Protein AF-A0A955VM36-F1 (afdb_monomer)

Secondary structure (DSSP, 8-state):
------------TT-HHHHHHHHHHHHHHHHHHHHHHHGGG-SEEEEEEEEE-STT-EEEEEEEEEE-SSSS-EEEEEEEEEESGGG-EEEEEEESSTT-SS-SEEEEHHHHHHHHHHHHHTT-HHHHHHHHHHHHHHHTT--

Mean predicted aligned error: 7.35 Å

Radius of gyration: 15.04 Å; Cα contacts (8 Å, |Δi|>4): 222; chains: 1; bounding box: 42×38×38 Å

Foldseek 3Di:
DDDLLFQDDDDDDPCPPVRVVSLQVSQAVLQVLLVVLLPPQFPDKDWDWDFDPPPQWGKTWTWIFTDGPDPATKIWGWIATPDDPVPHGIKTFIDLHDPPPDTLDIDHSVVVRVVRVVCSVVVNNVVVSNVVSVSSCVSNPPD

pLDDT: mean 80.69, std 16.49, range [34.03, 95.38]

Solvent-accessible surface area (backbone atoms only — not comparable to full-atom values): 8109 Å² total; per-residue (Å²): 134,85,82,84,86,70,82,84,83,83,91,62,102,83,46,69,68,64,52,52,52,49,46,54,52,51,51,45,50,48,40,50,57,31,52,61,64,53,30,92,60,50,77,46,72,46,82,48,69,53,73,46,73,55,92,81,39,31,32,41,38,46,32,34,44,34,33,41,92,57,94,63,46,25,37,36,25,41,37,40,24,72,32,46,72,96,59,48,42,52,32,38,38,29,28,62,44,88,83,56,99,67,64,57,40,76,43,47,47,68,55,50,48,52,52,49,52,55,30,48,77,68,73,40,45,66,63,50,47,55,51,52,21,49,54,49,29,58,53,63,65,62,126

Nearest PDB structures (foldseek):
  7xmj-assembly1_A  TM=2.779E-01  e=1.448E+00  Lactococcus lactis subsp. lactis KF147
  6nq3-assembly2_E-2  TM=2.250E-01  e=2.587E+00  Homo sapiens
  6c24-assembly1_N  TM=2.049E-01  e=1.626E+00  Homo sapiens

Structure (mmCIF, N/CA/C/O backbone):
data_AF-A0A955VM36-F1
#
_entry.id   AF-A0A955VM36-F1
#
loop_
_atom_site.group_PDB
_atom_site.id
_atom_site.type_symbol
_atom_site.label_atom_id
_atom_site.label_alt_id
_atom_site.label_comp_id
_atom_site.label_asym_id
_atom_site.label_entity_id
_atom_site.label_seq_id
_atom_site.pdbx_PDB_ins_code
_atom_site.Cartn_x
_atom_site.Cartn_y
_atom_site.Cartn_z
_atom_site.occupancy
_atom_site.B_iso_or_equiv
_atom_site.auth_seq_id
_atom_site.auth_comp_id
_atom_site.auth_asym_id
_atom_site.auth_atom_id
_atom_site.pdbx_PDB_model_num
ATOM 1 N N . MET A 1 1 ? 2.284 -1.266 19.446 1.00 36.25 1 MET A N 1
ATOM 2 C CA . MET A 1 1 ? 2.150 -0.797 18.050 1.00 36.25 1 MET A CA 1
ATOM 3 C C . MET A 1 1 ? 3.217 0.257 17.812 1.00 36.25 1 MET A C 1
ATOM 5 O O . MET A 1 1 ? 3.397 1.098 18.685 1.00 36.25 1 MET A O 1
ATOM 9 N N . ARG A 1 2 ? 3.982 0.173 16.717 1.00 38.81 2 ARG A N 1
ATOM 10 C CA . ARG A 1 2 ? 4.876 1.266 16.300 1.00 38.81 2 ARG A CA 1
ATOM 11 C C . ARG A 1 2 ? 4.027 2.254 15.497 1.00 38.81 2 ARG A C 1
ATOM 13 O O . ARG A 1 2 ? 3.404 1.842 14.528 1.00 38.81 2 ARG A O 1
ATOM 20 N N . ASN A 1 3 ? 3.979 3.518 15.911 1.00 40.00 3 ASN A N 1
ATOM 21 C CA . ASN A 1 3 ? 3.254 4.562 15.184 1.00 40.00 3 ASN A CA 1
ATOM 22 C C . ASN A 1 3 ? 3.987 4.864 13.866 1.00 40.00 3 ASN A C 1
ATOM 24 O O . ASN A 1 3 ? 5.187 5.141 13.884 1.00 40.00 3 ASN A O 1
ATOM 28 N N . PHE A 1 4 ? 3.287 4.789 12.730 1.00 43.38 4 PHE A N 1
ATOM 29 C CA . PHE A 1 4 ? 3.789 5.306 11.456 1.00 43.38 4 PHE A CA 1
ATOM 30 C C . PHE A 1 4 ? 3.695 6.837 11.488 1.00 43.38 4 PHE A C 1
ATOM 32 O O . PHE A 1 4 ? 2.598 7.385 11.564 1.00 43.38 4 PHE A O 1
ATOM 39 N N . ASN A 1 5 ? 4.842 7.517 11.467 1.00 46.09 5 ASN A N 1
ATOM 40 C CA . ASN A 1 5 ? 4.941 8.967 11.674 1.00 46.09 5 ASN A CA 1
ATOM 41 C C . ASN A 1 5 ? 5.025 9.772 10.359 1.00 46.09 5 ASN A C 1
ATOM 43 O O . ASN A 1 5 ? 5.367 10.951 10.395 1.00 46.09 5 ASN A O 1
ATOM 47 N N . GLY A 1 6 ? 4.714 9.152 9.215 1.00 45.28 6 GLY A N 1
ATOM 48 C CA . GLY A 1 6 ? 4.922 9.730 7.884 1.00 45.28 6 GLY A CA 1
ATOM 49 C C . GLY A 1 6 ? 6.288 9.373 7.288 1.00 45.28 6 GLY A C 1
ATOM 50 O O . GLY A 1 6 ? 7.137 8.789 7.965 1.00 45.28 6 GLY A O 1
ATOM 51 N N . PHE A 1 7 ? 6.476 9.693 6.006 1.00 45.00 7 PHE A N 1
ATOM 52 C CA . PHE A 1 7 ? 7.764 9.540 5.328 1.00 45.00 7 PHE A CA 1
ATOM 53 C C . PHE A 1 7 ? 8.722 10.654 5.765 1.00 45.00 7 PHE A C 1
ATOM 55 O O . PHE A 1 7 ? 8.285 11.787 5.972 1.00 45.00 7 PHE A O 1
ATOM 62 N N . SER A 1 8 ? 10.023 10.388 5.875 1.00 41.56 8 SER A N 1
ATOM 63 C CA . SER A 1 8 ? 11.007 11.470 5.984 1.00 41.56 8 SER A CA 1
ATOM 64 C C . SER A 1 8 ? 11.953 11.395 4.797 1.00 41.56 8 SER A C 1
ATOM 66 O O . SER A 1 8 ? 12.788 10.509 4.684 1.00 41.56 8 SER A O 1
ATOM 68 N N . VAL A 1 9 ? 11.779 12.337 3.876 1.00 41.38 9 VAL A N 1
ATOM 69 C CA . VAL A 1 9 ? 12.540 12.393 2.630 1.00 41.38 9 VAL A CA 1
ATOM 70 C C . VAL A 1 9 ? 13.633 13.446 2.788 1.00 41.38 9 VAL A C 1
ATOM 72 O O . VAL A 1 9 ? 13.335 14.628 2.961 1.00 41.38 9 VAL A O 1
ATOM 75 N N . ALA A 1 10 ? 14.896 13.019 2.770 1.00 36.75 10 ALA A N 1
ATOM 76 C CA . ALA A 1 10 ? 16.009 13.906 2.462 1.00 36.75 10 ALA A CA 1
ATOM 77 C C . ALA A 1 10 ? 16.145 13.899 0.937 1.00 36.75 10 ALA A C 1
ATOM 79 O O . ALA A 1 10 ? 16.299 12.844 0.342 1.00 36.75 10 ALA A O 1
ATOM 80 N N . VAL A 1 11 ? 15.994 15.058 0.304 1.00 35.53 11 VAL A N 1
ATOM 81 C CA . VAL A 1 11 ? 16.162 15.208 -1.144 1.00 35.53 11 VAL A CA 1
ATOM 82 C C . VAL A 1 11 ? 17.575 15.745 -1.359 1.00 35.53 11 VAL A C 1
ATOM 84 O O . VAL A 1 11 ? 17.794 16.938 -1.163 1.00 35.53 11 VAL A O 1
ATOM 87 N N . ASP A 1 12 ? 18.538 14.874 -1.673 1.00 34.03 12 ASP A N 1
ATOM 88 C CA . ASP A 1 12 ? 19.839 15.276 -2.229 1.00 34.03 12 ASP A CA 1
ATOM 89 C C . ASP A 1 12 ? 20.435 14.149 -3.095 1.00 34.03 12 ASP A C 1
ATOM 91 O O . ASP A 1 12 ? 20.487 12.980 -2.692 1.00 34.03 12 ASP A O 1
ATOM 95 N N . ASP A 1 13 ? 20.905 14.524 -4.284 1.00 41.56 13 ASP A N 1
ATOM 96 C CA . ASP A 1 13 ? 21.125 13.707 -5.488 1.00 41.56 13 ASP A CA 1
ATOM 97 C C . ASP A 1 13 ? 22.355 12.766 -5.413 1.00 41.56 13 ASP A C 1
ATOM 99 O O . ASP A 1 13 ? 22.968 12.411 -6.423 1.00 41.56 13 ASP A O 1
ATOM 103 N N . ARG A 1 14 ? 22.762 12.349 -4.206 1.00 38.56 14 ARG A N 1
ATOM 104 C CA . ARG A 1 14 ? 23.859 11.385 -3.961 1.00 38.56 14 ARG A CA 1
ATOM 105 C C . ARG A 1 14 ? 23.510 10.282 -2.949 1.00 38.56 14 ARG A C 1
ATOM 107 O O . ARG A 1 14 ? 24.400 9.551 -2.514 1.00 38.56 14 ARG A O 1
ATOM 114 N N . THR A 1 15 ? 22.228 10.122 -2.618 1.00 43.47 15 THR A N 1
ATOM 115 C CA . THR A 1 15 ? 21.732 9.294 -1.496 1.00 43.47 15 THR A CA 1
ATOM 116 C C . THR A 1 15 ? 20.844 8.119 -1.958 1.00 43.47 15 THR A C 1
ATOM 118 O O . THR A 1 15 ? 20.044 7.568 -1.208 1.00 43.47 15 THR A O 1
ATOM 121 N N . ASP A 1 16 ? 21.021 7.677 -3.203 1.00 54.44 16 ASP A N 1
ATOM 122 C CA . ASP A 1 16 ? 20.035 6.873 -3.947 1.00 54.44 16 ASP A CA 1
ATOM 123 C C . ASP A 1 16 ? 19.683 5.507 -3.308 1.00 54.44 16 ASP A C 1
ATOM 125 O O . ASP A 1 16 ? 18.528 5.085 -3.294 1.00 54.44 16 ASP A O 1
ATOM 129 N N . PHE A 1 17 ? 20.653 4.800 -2.713 1.00 45.78 17 PHE A N 1
ATOM 130 C CA . PHE A 1 17 ? 20.387 3.482 -2.110 1.00 45.78 17 PHE A CA 1
ATOM 131 C C . PHE A 1 17 ? 19.723 3.571 -0.729 1.00 45.78 17 PHE A C 1
ATOM 133 O O . PHE A 1 17 ? 18.821 2.790 -0.416 1.00 45.78 17 PHE A O 1
ATOM 140 N N . TYR A 1 18 ? 20.168 4.508 0.112 1.00 48.38 18 TYR A N 1
ATOM 141 C CA . TYR A 1 18 ? 19.629 4.667 1.464 1.00 48.38 18 TYR A CA 1
ATOM 142 C C . TYR A 1 18 ? 18.208 5.225 1.430 1.00 48.38 18 TYR A C 1
ATOM 144 O O . TYR A 1 18 ? 17.359 4.755 2.189 1.00 48.38 18 TYR A O 1
ATOM 152 N N . ASP A 1 19 ? 17.921 6.128 0.494 1.00 59.38 19 ASP A N 1
ATOM 153 C CA . ASP A 1 19 ? 16.575 6.657 0.299 1.00 59.38 19 ASP A CA 1
ATOM 154 C C . ASP A 1 19 ? 15.634 5.609 -0.304 1.00 59.38 19 ASP A C 1
ATOM 156 O O . ASP A 1 19 ? 14.489 5.505 0.130 1.00 59.38 19 ASP A O 1
ATOM 160 N N . ALA A 1 20 ? 16.109 4.742 -1.206 1.00 61.09 20 ALA A N 1
ATOM 161 C CA . ALA A 1 20 ? 15.318 3.621 -1.724 1.00 61.09 20 ALA A CA 1
ATOM 162 C C . ALA A 1 20 ? 15.044 2.522 -0.671 1.00 61.09 20 ALA A C 1
ATOM 164 O O . ALA A 1 20 ? 13.962 1.928 -0.634 1.00 61.09 20 ALA A O 1
ATOM 165 N N . MET A 1 21 ? 16.005 2.240 0.211 1.00 65.12 21 MET A N 1
ATOM 166 C CA . MET A 1 21 ? 15.829 1.337 1.359 1.00 65.12 21 MET A CA 1
ATOM 167 C C . MET A 1 21 ? 14.806 1.895 2.351 1.00 65.12 21 MET A C 1
ATOM 169 O O . MET A 1 21 ? 13.893 1.191 2.793 1.00 65.12 21 MET A O 1
ATOM 173 N N . ARG A 1 22 ? 14.943 3.181 2.675 1.00 67.12 22 ARG A N 1
ATOM 174 C CA . ARG A 1 22 ? 14.035 3.902 3.560 1.00 67.12 22 ARG A CA 1
ATOM 175 C C . ARG A 1 22 ? 12.631 3.993 2.973 1.00 67.12 22 ARG A C 1
ATOM 177 O O . ARG 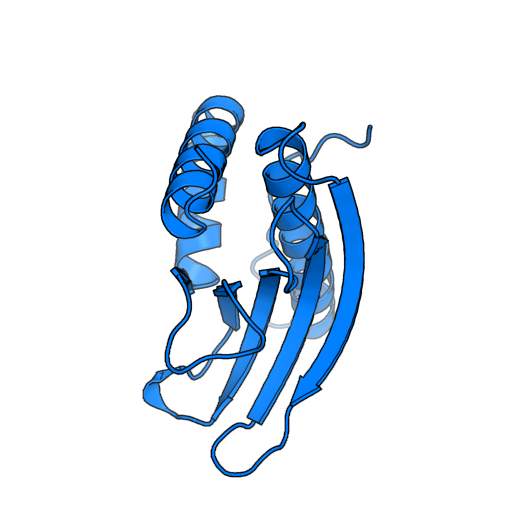A 1 22 ? 11.675 3.704 3.686 1.00 67.12 22 ARG A O 1
ATOM 184 N N . PHE A 1 23 ? 12.521 4.285 1.675 1.00 70.06 23 PHE A N 1
ATOM 185 C CA . PHE A 1 23 ? 11.281 4.226 0.900 1.00 70.06 23 PHE A CA 1
ATOM 186 C C . PHE A 1 23 ? 10.574 2.897 1.140 1.00 70.06 23 PHE A C 1
ATOM 188 O O . PHE A 1 23 ? 9.415 2.860 1.550 1.00 70.06 23 PHE A O 1
ATOM 195 N N . ASN A 1 24 ? 11.290 1.797 0.904 1.00 71.81 24 ASN A N 1
ATOM 196 C CA . ASN A 1 24 ? 10.712 0.464 0.989 1.00 71.81 24 ASN A CA 1
ATOM 197 C C . ASN A 1 24 ? 10.216 0.168 2.401 1.00 71.81 24 ASN A C 1
ATOM 199 O O . ASN A 1 24 ? 9.125 -0.377 2.577 1.00 71.81 24 ASN A O 1
ATOM 203 N N . GLN A 1 25 ? 10.975 0.583 3.413 1.00 78.75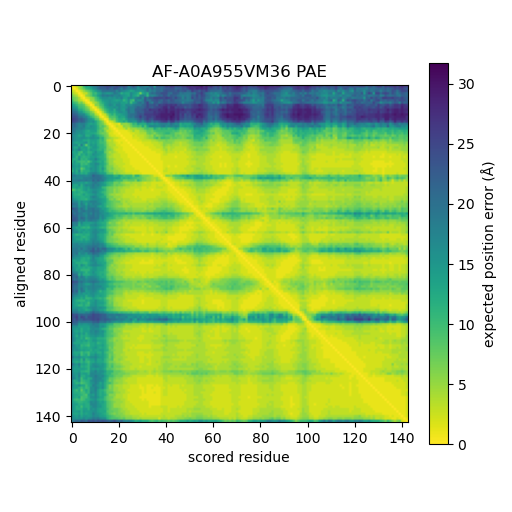 25 GLN A N 1
ATOM 204 C CA . GLN A 1 25 ? 10.578 0.431 4.803 1.00 78.75 25 GLN A CA 1
ATOM 205 C C . GLN A 1 25 ? 9.346 1.278 5.152 1.00 78.75 25 GLN A C 1
ATOM 207 O O . GLN A 1 25 ? 8.401 0.759 5.746 1.00 78.75 25 GLN A O 1
ATOM 212 N N . GLU A 1 26 ? 9.323 2.558 4.785 1.00 81.50 26 GLU A N 1
ATOM 213 C CA . GLU A 1 26 ? 8.224 3.475 5.101 1.00 81.50 26 GLU A CA 1
ATOM 214 C C . GLU A 1 26 ? 6.937 3.079 4.359 1.00 81.50 26 GLU A C 1
ATOM 216 O O . GLU A 1 26 ? 5.863 3.044 4.957 1.00 81.50 26 GLU A O 1
ATOM 221 N N . ALA A 1 27 ? 7.038 2.655 3.100 1.00 80.81 27 ALA A N 1
ATOM 222 C CA . ALA A 1 27 ? 5.900 2.160 2.337 1.00 80.81 27 ALA A CA 1
ATOM 223 C C . ALA A 1 27 ? 5.375 0.808 2.856 1.00 80.81 27 ALA A C 1
ATOM 225 O O . ALA A 1 27 ? 4.164 0.592 2.899 1.00 80.81 27 ALA A O 1
ATOM 226 N N . THR A 1 28 ? 6.261 -0.081 3.320 1.00 84.50 28 THR A N 1
ATOM 227 C CA . THR A 1 28 ? 5.861 -1.328 3.997 1.00 84.50 28 THR A CA 1
ATOM 228 C C . THR A 1 28 ? 5.126 -1.022 5.304 1.00 84.50 28 THR A C 1
ATOM 230 O O . THR A 1 28 ? 4.084 -1.610 5.589 1.00 84.50 28 THR A O 1
ATOM 233 N N . LEU A 1 29 ? 5.611 -0.058 6.093 1.00 87.12 29 LEU A N 1
ATOM 234 C CA . LEU A 1 29 ? 4.927 0.379 7.313 1.00 87.12 29 LEU A CA 1
ATOM 235 C C . LEU A 1 29 ? 3.567 1.017 7.015 1.00 87.12 29 LEU A C 1
ATOM 237 O O . LEU A 1 29 ? 2.612 0.777 7.753 1.00 87.12 29 LEU A O 1
ATOM 241 N N . LEU A 1 30 ? 3.458 1.782 5.929 1.00 89.44 30 LEU A N 1
ATOM 242 C CA . LEU A 1 30 ? 2.184 2.314 5.464 1.00 89.44 30 LEU A CA 1
ATOM 243 C C . LEU A 1 30 ? 1.213 1.188 5.076 1.00 89.44 30 LEU A C 1
ATOM 245 O O . LEU A 1 30 ? 0.062 1.205 5.509 1.00 89.44 30 LEU A O 1
ATOM 249 N N . ALA A 1 31 ? 1.672 0.189 4.315 1.00 92.25 31 ALA A N 1
ATOM 250 C CA . ALA A 1 31 ? 0.866 -0.980 3.964 1.00 92.25 31 ALA A CA 1
ATOM 251 C C . ALA A 1 31 ? 0.342 -1.691 5.221 1.00 92.25 31 ALA A C 1
ATOM 253 O O . ALA A 1 31 ? -0.849 -1.987 5.313 1.00 92.25 31 ALA A O 1
ATOM 254 N N . LEU A 1 32 ? 1.202 -1.888 6.226 1.00 92.25 32 LEU A N 1
ATOM 255 C CA . LEU A 1 32 ? 0.805 -2.470 7.506 1.00 92.25 32 LEU A CA 1
ATOM 256 C C . LEU A 1 32 ? -0.219 -1.596 8.248 1.00 92.25 32 LEU A C 1
ATOM 258 O O . LEU A 1 32 ? -1.228 -2.110 8.723 1.00 92.25 32 LEU A O 1
ATOM 262 N N . ALA A 1 33 ? -0.017 -0.279 8.306 1.00 92.75 33 ALA A N 1
ATOM 263 C CA . ALA A 1 33 ? -0.950 0.644 8.955 1.00 92.75 33 ALA A CA 1
ATOM 264 C C . ALA A 1 33 ? -2.338 0.660 8.284 1.00 92.75 33 ALA A C 1
ATOM 266 O O . ALA A 1 33 ? -3.352 0.855 8.962 1.00 92.75 33 ALA A O 1
ATOM 267 N N . LEU A 1 34 ? -2.390 0.453 6.964 1.00 93.25 34 LEU A N 1
ATOM 268 C CA . LEU A 1 34 ? -3.630 0.290 6.204 1.00 93.25 34 LEU A CA 1
ATOM 269 C C . LEU A 1 34 ? -4.281 -1.073 6.483 1.00 93.25 34 LEU A C 1
ATOM 271 O O . LEU A 1 34 ? -5.484 -1.128 6.726 1.00 93.25 34 LEU A O 1
AT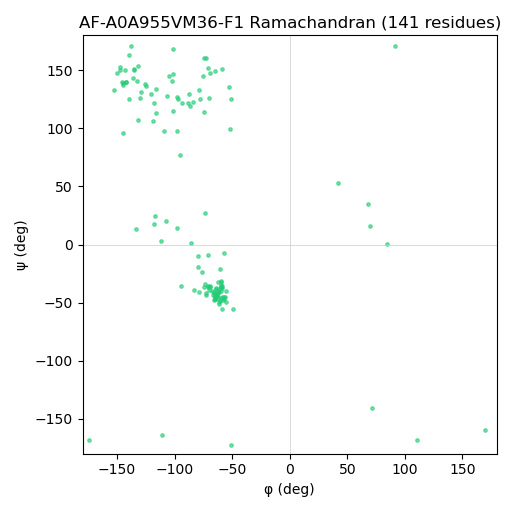OM 275 N N . ILE A 1 35 ? -3.500 -2.160 6.530 1.00 93.31 35 ILE A N 1
ATOM 276 C CA . ILE A 1 35 ? -3.968 -3.503 6.926 1.00 93.31 35 ILE A CA 1
ATOM 277 C C . ILE A 1 35 ? -4.620 -3.470 8.309 1.00 93.31 35 ILE A C 1
ATOM 279 O O . ILE A 1 35 ? -5.735 -3.967 8.480 1.00 93.31 35 ILE A O 1
ATOM 283 N N . GLU A 1 36 ? -3.953 -2.860 9.290 1.00 92.12 36 GLU A N 1
ATOM 284 C CA . GLU A 1 36 ? -4.454 -2.748 10.662 1.00 92.12 36 GLU A CA 1
ATOM 285 C C . GLU A 1 36 ? -5.799 -2.005 10.720 1.00 92.12 36 GLU A C 1
ATOM 287 O O . GLU A 1 36 ? -6.686 -2.395 11.482 1.00 92.12 36 GLU A O 1
ATOM 292 N N . ARG A 1 37 ? -5.989 -0.988 9.868 1.00 93.69 37 ARG A N 1
ATOM 293 C CA . ARG A 1 37 ? -7.247 -0.232 9.750 1.00 93.69 37 ARG A CA 1
ATOM 294 C C . ARG A 1 37 ? -8.359 -0.986 9.033 1.00 93.69 37 ARG A C 1
ATOM 296 O O . ARG A 1 37 ? -9.509 -0.896 9.453 1.00 93.69 37 ARG A O 1
ATOM 303 N N . ILE A 1 38 ? -8.038 -1.775 8.004 1.00 90.81 38 ILE A N 1
ATOM 304 C CA . ILE A 1 38 ? -9.006 -2.705 7.389 1.00 90.81 38 ILE A CA 1
ATOM 305 C C . ILE A 1 38 ? -9.510 -3.709 8.449 1.00 90.81 38 ILE A C 1
ATOM 307 O O . ILE A 1 38 ? -10.674 -4.126 8.437 1.00 90.81 38 ILE A O 1
ATOM 311 N N . GLY A 1 39 ? -8.658 -4.049 9.421 1.00 83.50 39 GLY A N 1
ATOM 312 C CA . GLY A 1 39 ? -9.067 -4.589 10.713 1.00 83.50 39 GLY A CA 1
ATOM 313 C C . GLY A 1 39 ? -9.598 -6.020 10.648 1.00 83.50 39 GLY A C 1
ATOM 314 O O . GLY A 1 39 ? -9.081 -6.862 9.916 1.00 83.50 39 GLY A O 1
ATOM 315 N N . LYS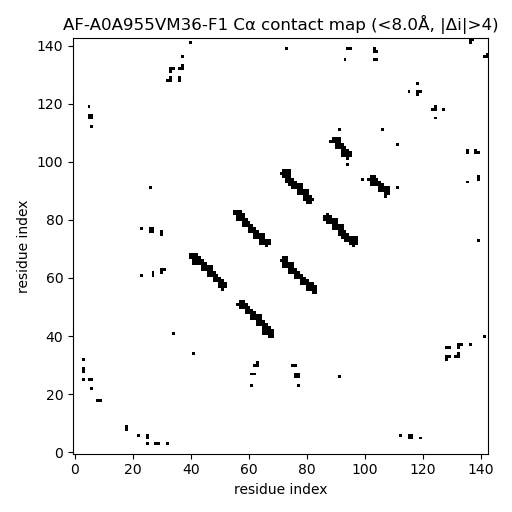 A 1 40 ? -10.658 -6.314 11.419 1.00 82.12 40 LYS A N 1
ATOM 316 C CA . LYS A 1 40 ? -11.197 -7.675 11.680 1.00 82.12 40 LYS A CA 1
ATOM 317 C C . LYS A 1 40 ? -11.602 -8.483 10.433 1.00 82.12 40 LYS A C 1
ATOM 319 O O . LYS A 1 40 ? -11.983 -9.645 10.552 1.00 82.12 40 LYS A O 1
ATOM 324 N N . ARG A 1 41 ? -11.580 -7.878 9.244 1.00 83.44 41 ARG A N 1
ATOM 325 C CA . ARG A 1 41 ? -11.834 -8.545 7.957 1.00 83.44 41 ARG A CA 1
ATOM 326 C C . ARG A 1 41 ? -10.620 -9.312 7.434 1.00 83.44 41 ARG A C 1
ATOM 328 O O . ARG A 1 41 ? -10.787 -10.215 6.613 1.00 83.44 41 ARG A O 1
ATOM 335 N N . ILE A 1 42 ? -9.432 -8.985 7.934 1.00 89.38 42 ILE A N 1
ATOM 336 C CA . ILE A 1 42 ? -8.186 -9.697 7.673 1.00 89.38 42 ILE A CA 1
ATOM 337 C C . ILE A 1 42 ? -7.991 -10.722 8.791 1.00 89.38 42 ILE A C 1
ATOM 339 O O . ILE A 1 42 ? -7.976 -10.384 9.971 1.00 89.38 42 ILE A O 1
ATOM 343 N N . ARG A 1 43 ? -7.888 -12.000 8.417 1.00 90.81 43 ARG A N 1
ATOM 344 C CA . ARG A 1 43 ? -7.668 -13.119 9.347 1.00 90.81 43 ARG A CA 1
ATOM 345 C C . ARG A 1 43 ? -6.196 -13.284 9.694 1.00 90.81 43 ARG A C 1
ATOM 347 O O . ARG A 1 43 ? -5.861 -13.617 10.824 1.00 90.81 43 ARG A O 1
ATOM 354 N N . LYS A 1 44 ? -5.337 -13.098 8.696 1.00 93.12 44 LYS A N 1
ATOM 355 C CA . LYS A 1 44 ? -3.883 -13.209 8.787 1.00 93.12 44 LYS A CA 1
ATOM 356 C C . LYS A 1 44 ? -3.280 -12.258 7.763 1.00 93.12 44 LYS A C 1
ATOM 358 O O . LYS A 1 44 ? -3.853 -12.082 6.688 1.00 93.12 44 LYS A O 1
ATOM 363 N N . HIS A 1 45 ? -2.120 -11.703 8.075 1.00 93.75 45 HIS A N 1
ATOM 364 C CA . HIS A 1 45 ? -1.231 -11.132 7.077 1.00 93.75 45 HIS A CA 1
ATOM 365 C C . HIS A 1 45 ? 0.197 -11.638 7.302 1.00 93.75 45 HIS A C 1
ATOM 367 O O . HIS A 1 45 ? 0.559 -12.021 8.415 1.00 93.75 45 HIS A O 1
ATOM 373 N N . GLU A 1 46 ? 0.993 -11.671 6.243 1.00 95.00 46 GLU A N 1
ATOM 374 C CA . GLU A 1 46 ? 2.381 -12.131 6.248 1.00 95.00 46 GLU A CA 1
ATOM 375 C C . GLU A 1 46 ? 3.168 -11.280 5.267 1.00 95.00 46 GLU A C 1
ATOM 377 O O . GLU A 1 46 ? 2.647 -10.930 4.213 1.00 95.00 46 GLU A O 1
ATOM 382 N N . TYR A 1 47 ? 4.381 -10.899 5.646 1.00 93.00 47 TYR A N 1
ATOM 383 C CA . TYR A 1 47 ? 5.255 -10.148 4.759 1.00 93.00 47 TYR A CA 1
ATOM 384 C C . TYR A 1 47 ? 5.899 -11.098 3.748 1.00 93.00 47 TYR A C 1
ATOM 386 O O . TYR A 1 47 ? 6.428 -12.133 4.150 1.00 93.00 47 TYR A O 1
ATOM 394 N N . ASP A 1 48 ? 5.886 -10.720 2.475 1.00 92.00 48 ASP A N 1
ATOM 395 C CA . ASP A 1 48 ? 6.585 -11.412 1.398 1.00 92.00 48 ASP A CA 1
ATOM 396 C C . ASP A 1 48 ? 7.295 -10.400 0.493 1.00 92.00 48 ASP A C 1
ATOM 398 O O . ASP A 1 48 ? 6.811 -9.296 0.235 1.00 92.00 48 ASP A O 1
ATOM 402 N N . SER A 1 49 ? 8.472 -10.773 0.006 1.00 91.19 49 SER A N 1
ATOM 403 C CA . SER A 1 49 ? 9.220 -9.956 -0.944 1.00 91.19 49 SER A CA 1
ATOM 404 C C . SER A 1 49 ? 9.972 -10.841 -1.913 1.00 91.19 49 SER A C 1
ATOM 406 O O . SER A 1 49 ? 10.573 -11.838 -1.509 1.00 91.19 49 SER A O 1
ATOM 408 N N . GLY A 1 50 ? 9.992 -10.452 -3.178 1.00 90.12 50 GLY A N 1
ATOM 409 C CA . GLY A 1 50 ? 10.515 -11.308 -4.225 1.00 90.12 50 GLY A CA 1
ATOM 410 C C . GLY A 1 50 ? 10.581 -10.622 -5.575 1.00 90.12 50 GLY A C 1
ATOM 411 O O . GLY A 1 50 ? 10.447 -9.406 -5.699 1.00 90.12 50 GLY A O 1
ATOM 412 N N . TRP A 1 51 ? 10.820 -11.436 -6.594 1.00 87.19 51 TRP A N 1
ATOM 413 C CA . TRP A 1 51 ? 10.936 -11.008 -7.981 1.00 87.19 51 TRP A CA 1
ATOM 414 C C . TRP A 1 51 ? 9.956 -11.815 -8.824 1.00 87.19 51 TRP A C 1
ATOM 416 O O . TRP A 1 51 ? 9.859 -13.029 -8.652 1.00 87.19 51 TRP A O 1
ATOM 426 N N . ASP A 1 52 ? 9.277 -11.157 -9.758 1.00 85.19 52 ASP A N 1
ATOM 427 C CA . ASP A 1 52 ? 8.512 -11.817 -10.812 1.00 85.19 52 ASP A CA 1
ATOM 428 C C . ASP A 1 52 ? 9.132 -11.480 -12.169 1.00 85.19 52 ASP A C 1
ATOM 430 O O . ASP A 1 52 ? 9.129 -10.330 -12.612 1.00 85.19 52 ASP A O 1
ATOM 434 N N . THR A 1 53 ? 9.690 -12.508 -12.805 1.00 82.19 53 THR A N 1
ATOM 435 C CA . THR A 1 53 ? 10.365 -12.438 -14.107 1.00 82.19 53 THR A CA 1
ATOM 436 C C . THR A 1 53 ? 9.669 -13.294 -15.170 1.00 82.19 53 THR A C 1
ATOM 438 O O . THR A 1 53 ? 10.267 -13.640 -16.194 1.00 82.19 53 THR A O 1
ATOM 441 N N . ARG A 1 54 ? 8.404 -13.682 -14.939 1.00 82.88 54 ARG A N 1
ATOM 442 C CA . ARG A 1 54 ? 7.586 -14.395 -15.935 1.00 82.88 54 ARG A CA 1
ATOM 443 C C . ARG A 1 54 ? 7.444 -13.548 -17.207 1.00 82.88 54 ARG A C 1
ATOM 445 O O . ARG A 1 54 ? 7.468 -12.326 -17.160 1.00 82.88 54 ARG A O 1
ATOM 452 N N . THR A 1 55 ? 7.281 -14.185 -18.368 1.00 79.50 55 THR A N 1
ATOM 453 C CA . THR A 1 55 ? 7.267 -13.496 -19.673 1.00 79.50 55 THR A CA 1
ATOM 454 C C . THR A 1 55 ? 6.302 -12.304 -19.706 1.00 79.50 55 THR A C 1
ATOM 456 O O . THR A 1 55 ? 5.115 -12.450 -19.424 1.00 79.50 55 THR A O 1
ATOM 459 N N . GLY A 1 56 ? 6.819 -11.127 -20.078 1.00 77.19 56 GLY A N 1
ATOM 460 C CA . GLY A 1 56 ? 6.059 -9.871 -20.121 1.00 77.19 56 GLY A CA 1
ATOM 461 C C . GLY A 1 56 ? 5.980 -9.123 -18.785 1.00 77.19 56 GLY A C 1
ATOM 462 O O . GLY A 1 56 ? 5.373 -8.058 -18.728 1.00 77.19 56 GLY A O 1
ATOM 463 N N . ARG A 1 57 ? 6.597 -9.653 -17.724 1.00 80.12 57 ARG A N 1
ATOM 464 C CA . ARG A 1 57 ? 6.653 -9.058 -16.389 1.00 80.12 57 ARG A CA 1
ATOM 465 C C . ARG A 1 57 ? 8.102 -9.026 -15.925 1.00 80.12 57 ARG A C 1
ATOM 467 O O . ARG A 1 57 ? 8.826 -10.011 -16.035 1.00 80.12 57 ARG A O 1
ATOM 474 N N . ASP A 1 58 ? 8.531 -7.878 -15.433 1.00 83.94 58 ASP A N 1
ATOM 475 C CA . ASP A 1 58 ? 9.823 -7.758 -14.772 1.00 83.94 58 ASP A CA 1
ATOM 476 C C . ASP A 1 58 ? 9.686 -6.744 -13.648 1.00 83.94 58 ASP A C 1
ATOM 478 O O . ASP A 1 58 ? 9.745 -5.531 -13.880 1.00 83.94 58 ASP A O 1
ATOM 482 N N . TYR A 1 59 ? 9.447 -7.250 -12.441 1.00 85.00 59 TYR A N 1
ATOM 483 C CA . TYR A 1 59 ? 9.353 -6.416 -11.256 1.00 85.00 59 TYR A CA 1
ATOM 484 C C . TYR A 1 59 ? 9.853 -7.110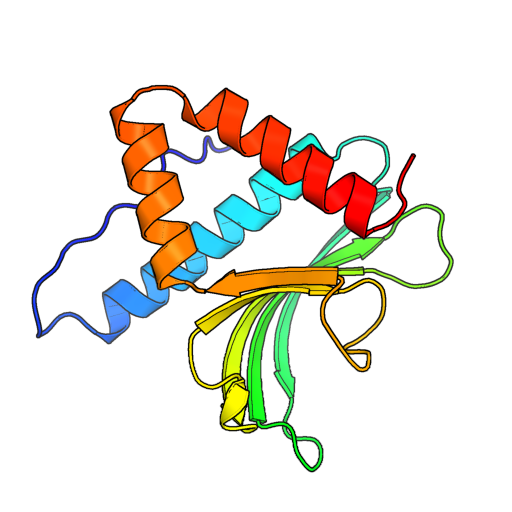 -9.992 1.00 85.00 59 TYR A C 1
ATOM 486 O O . TYR A 1 59 ? 9.794 -8.330 -9.842 1.00 85.00 59 TYR A O 1
ATOM 494 N N . PHE A 1 60 ? 10.319 -6.290 -9.058 1.00 89.44 60 PHE A N 1
ATOM 495 C CA . PHE A 1 60 ? 10.558 -6.672 -7.669 1.00 89.44 60 PHE A CA 1
ATOM 496 C C . PHE A 1 60 ? 9.396 -6.164 -6.812 1.00 89.44 60 PHE A C 1
ATOM 498 O O . PHE A 1 60 ? 8.824 -5.112 -7.107 1.00 89.44 60 PHE A O 1
ATOM 505 N N . TYR A 1 61 ? 9.037 -6.892 -5.762 1.00 89.50 61 TYR A N 1
ATOM 506 C CA . TYR A 1 61 ? 7.971 -6.495 -4.852 1.00 89.50 61 TYR A CA 1
ATOM 507 C C . TYR A 1 61 ? 8.355 -6.681 -3.384 1.00 89.50 61 TYR A C 1
ATOM 509 O O . TYR A 1 61 ? 9.083 -7.606 -3.027 1.00 89.50 61 TYR A O 1
ATOM 517 N N . SER A 1 62 ? 7.780 -5.822 -2.544 1.00 91.25 62 SER A N 1
ATOM 518 C CA . SER A 1 62 ? 7.756 -5.924 -1.082 1.00 91.25 62 SER A CA 1
ATOM 519 C C . SE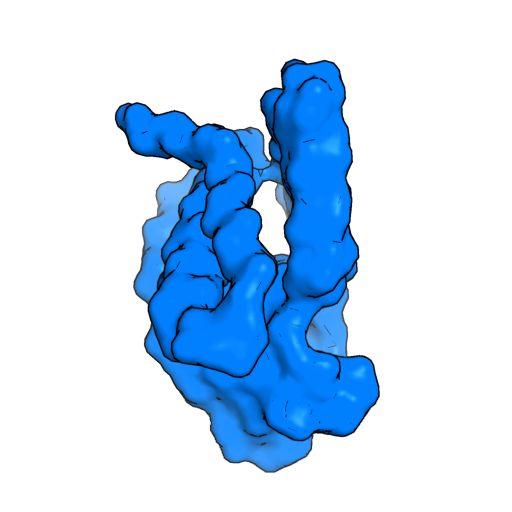R A 1 62 ? 6.320 -5.703 -0.636 1.00 91.25 62 SER A C 1
ATOM 521 O O . SER A 1 62 ? 5.799 -4.586 -0.729 1.00 91.25 62 SER A O 1
ATOM 523 N N . ASN A 1 63 ? 5.642 -6.763 -0.213 1.00 92.69 63 ASN A N 1
ATOM 524 C CA . ASN A 1 63 ? 4.221 -6.713 0.077 1.00 92.69 63 ASN A CA 1
ATOM 525 C C . ASN A 1 63 ? 3.847 -7.472 1.349 1.00 92.69 63 ASN A C 1
ATOM 527 O O . ASN A 1 63 ? 4.639 -8.167 1.980 1.00 92.69 63 ASN A O 1
ATOM 531 N N . TYR A 1 64 ? 2.596 -7.288 1.737 1.00 94.50 64 TYR A N 1
ATOM 532 C CA . TYR A 1 64 ? 1.912 -8.175 2.647 1.00 94.50 64 TYR A CA 1
ATOM 533 C C . TYR A 1 64 ? 0.902 -9.002 1.867 1.00 94.50 64 TYR A C 1
ATOM 535 O O . TYR A 1 64 ? 0.028 -8.461 1.180 1.00 94.50 64 TYR A O 1
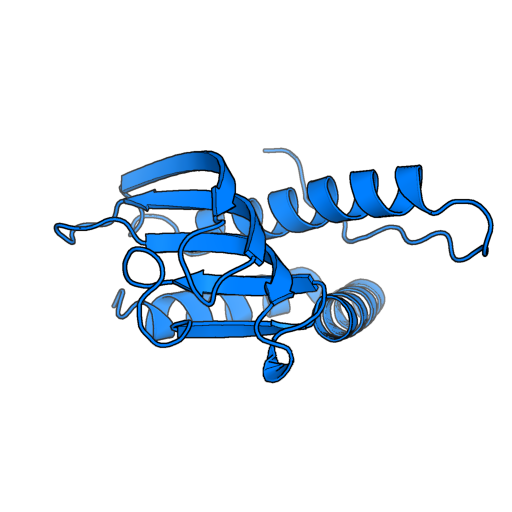ATOM 543 N N . ILE A 1 65 ? 0.981 -10.312 2.052 1.00 94.38 65 ILE A N 1
ATOM 544 C CA . ILE A 1 65 ? -0.068 -11.252 1.693 1.00 94.38 65 ILE A CA 1
ATOM 545 C C . ILE A 1 65 ? -1.134 -11.159 2.782 1.00 94.38 65 ILE A C 1
ATOM 547 O O . ILE A 1 65 ? -0.831 -11.300 3.968 1.00 94.38 65 ILE A O 1
ATOM 551 N N . ILE A 1 66 ? -2.382 -10.898 2.401 1.00 93.38 66 ILE A N 1
ATOM 552 C CA . ILE A 1 66 ? -3.508 -10.748 3.324 1.00 93.38 66 ILE A CA 1
ATOM 553 C C . ILE A 1 66 ? -4.553 -11.831 3.052 1.00 93.38 66 ILE A C 1
ATOM 555 O O . ILE A 1 66 ? -5.118 -11.947 1.964 1.00 93.38 66 ILE A O 1
ATOM 559 N N . TRP A 1 67 ? -4.845 -12.632 4.073 1.00 92.50 67 TRP A N 1
ATOM 560 C CA . TRP A 1 67 ? -5.882 -13.656 4.020 1.00 92.50 67 TRP A CA 1
ATOM 561 C C . TRP A 1 67 ? -7.152 -13.127 4.659 1.00 92.50 67 TRP A C 1
ATOM 563 O O . TRP A 1 67 ? -7.165 -12.683 5.810 1.00 92.50 67 TRP A O 1
ATOM 573 N N . THR A 1 68 ? -8.244 -13.212 3.913 1.00 87.00 68 THR A N 1
ATOM 574 C CA . THR A 1 68 ? -9.574 -12.792 4.361 1.00 87.00 68 THR A CA 1
ATOM 575 C C . THR A 1 68 ? -10.469 -14.022 4.535 1.00 87.00 68 THR A C 1
ATOM 577 O O . THR A 1 68 ? -9.988 -15.149 4.624 1.00 87.00 68 THR A O 1
ATOM 580 N N . ALA A 1 69 ? -11.789 -13.838 4.615 1.00 83.19 69 ALA A N 1
ATOM 581 C CA . ALA A 1 69 ? -12.729 -14.959 4.562 1.00 83.19 69 ALA A CA 1
ATOM 582 C C . ALA A 1 69 ? -12.837 -15.609 3.167 1.00 83.19 69 ALA A C 1
ATOM 584 O O . ALA A 1 69 ? -13.482 -16.648 3.036 1.00 83.19 69 ALA A O 1
ATOM 585 N N . ARG A 1 70 ? -12.242 -14.997 2.136 1.00 76.38 70 ARG A N 1
ATOM 586 C CA . ARG A 1 70 ? -12.186 -15.545 0.777 1.00 76.38 70 ARG A CA 1
ATOM 587 C C . ARG A 1 70 ? -11.176 -16.689 0.681 1.00 76.38 70 ARG A C 1
ATOM 589 O O . ARG A 1 70 ? -10.306 -16.823 1.537 1.00 76.38 70 ARG A O 1
ATOM 596 N N . LYS A 1 71 ? -11.328 -17.511 -0.363 1.00 78.44 71 LYS A N 1
ATOM 597 C CA . LYS A 1 71 ? -10.474 -18.679 -0.615 1.00 78.44 71 LYS A CA 1
ATOM 598 C C . LYS A 1 71 ? -9.027 -18.271 -0.896 1.00 78.44 71 LYS A C 1
ATOM 600 O O . LYS A 1 71 ? -8.121 -18.869 -0.327 1.00 78.44 71 LYS A O 1
ATOM 605 N N . ASP A 1 72 ? -8.842 -17.246 -1.721 1.00 88.69 72 ASP A N 1
ATOM 606 C CA . ASP A 1 72 ? -7.522 -16.834 -2.184 1.00 88.69 72 ASP A CA 1
ATOM 607 C C . ASP A 1 72 ? -7.035 -15.555 -1.480 1.00 88.69 72 ASP A C 1
ATOM 609 O O . ASP A 1 72 ? -7.856 -14.689 -1.138 1.00 88.69 72 ASP A O 1
ATOM 613 N N . PRO A 1 73 ? -5.719 -15.435 -1.218 1.00 91.69 73 PRO A N 1
ATOM 614 C CA . PRO A 1 73 ? -5.150 -14.250 -0.599 1.00 91.69 73 PRO A CA 1
ATOM 615 C C . PRO A 1 73 ? -5.147 -13.051 -1.550 1.00 91.69 73 PRO A C 1
ATOM 617 O O . PRO A 1 73 ? -5.044 -13.184 -2.768 1.00 91.69 73 PRO A O 1
ATOM 620 N N . SER A 1 74 ? -5.220 -11.866 -0.954 1.00 92.75 74 SER A N 1
ATOM 621 C CA . SER A 1 74 ? -4.962 -10.591 -1.620 1.00 92.75 74 SER A CA 1
ATOM 622 C C . SER A 1 74 ? -3.562 -10.093 -1.249 1.00 92.75 74 SER A C 1
ATOM 624 O O . SER A 1 74 ? -2.940 -10.615 -0.324 1.00 92.75 74 SER A O 1
ATOM 626 N N . TYR A 1 75 ? -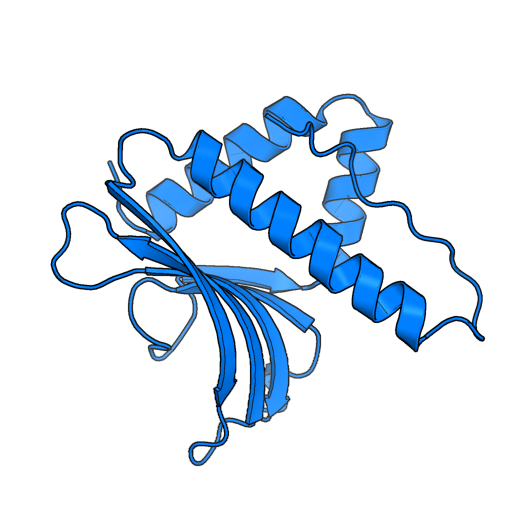3.066 -9.074 -1.945 1.00 93.56 75 TYR A N 1
ATOM 627 C CA . TYR A 1 75 ? -1.712 -8.547 -1.747 1.00 93.56 75 TYR A CA 1
ATOM 628 C C . TYR A 1 75 ? -1.764 -7.029 -1.655 1.00 93.56 75 TYR A C 1
ATOM 630 O O . TYR A 1 75 ? -2.513 -6.399 -2.396 1.00 93.56 75 TYR A O 1
ATOM 638 N N . ILE A 1 76 ? -0.976 -6.437 -0.766 1.00 93.81 76 ILE A N 1
ATOM 639 C CA . ILE A 1 76 ? -0.858 -4.983 -0.610 1.00 93.81 76 ILE A CA 1
ATOM 640 C C . ILE A 1 76 ? 0.601 -4.626 -0.379 1.00 93.81 76 ILE A C 1
ATOM 642 O O . ILE A 1 76 ? 1.234 -5.157 0.530 1.00 93.81 76 ILE A O 1
ATOM 646 N N . GLY A 1 77 ? 1.153 -3.739 -1.196 1.00 92.56 77 GLY A N 1
ATOM 647 C CA . GLY A 1 77 ? 2.553 -3.372 -1.053 1.00 92.56 77 GLY A CA 1
ATOM 648 C C . GLY A 1 77 ? 3.094 -2.552 -2.201 1.00 92.56 77 GLY A C 1
ATOM 649 O O . GLY A 1 77 ? 2.346 -1.927 -2.954 1.00 92.56 77 GLY A O 1
ATOM 650 N N . ILE A 1 78 ? 4.415 -2.570 -2.306 1.00 91.06 78 ILE A N 1
ATOM 651 C CA . ILE A 1 78 ? 5.169 -1.868 -3.330 1.00 91.06 78 ILE A CA 1
ATOM 652 C C . ILE A 1 78 ? 5.632 -2.837 -4.408 1.00 91.06 78 ILE A C 1
ATOM 654 O O . ILE A 1 78 ? 6.097 -3.939 -4.117 1.00 91.06 78 ILE A O 1
ATOM 658 N N . PHE A 1 79 ? 5.560 -2.360 -5.645 1.00 89.75 79 PHE A N 1
ATOM 659 C CA . PHE A 1 79 ? 5.990 -3.044 -6.850 1.00 89.75 79 PHE A CA 1
ATOM 660 C C . PHE A 1 79 ? 6.889 -2.116 -7.665 1.00 89.75 79 PHE A C 1
ATOM 662 O O . PHE A 1 79 ? 6.515 -0.987 -7.974 1.00 89.75 79 PHE A O 1
ATOM 669 N N . HIS A 1 80 ? 8.081 -2.587 -8.009 1.00 89.12 80 HIS A N 1
ATOM 670 C CA . HIS A 1 80 ? 9.074 -1.863 -8.793 1.00 89.12 80 HIS A CA 1
ATOM 671 C C . HIS A 1 80 ? 9.183 -2.487 -10.178 1.00 89.12 80 HIS A C 1
ATOM 673 O O . HIS A 1 80 ? 9.882 -3.484 -10.361 1.00 89.12 80 HIS A O 1
ATOM 679 N N . TYR A 1 81 ? 8.497 -1.899 -11.151 1.00 86.06 81 TYR A N 1
ATOM 680 C CA . TYR A 1 81 ? 8.434 -2.402 -12.516 1.00 86.06 81 TYR A CA 1
ATOM 681 C C . TYR A 1 81 ? 9.576 -1.872 -13.377 1.00 86.06 81 TYR A C 1
ATOM 683 O O . TYR A 1 81 ? 9.785 -0.663 -13.505 1.00 86.06 81 TYR A O 1
ATOM 691 N N . ARG A 1 82 ? 10.264 -2.794 -14.049 1.00 82.19 82 ARG A N 1
ATOM 692 C CA . ARG A 1 82 ? 11.107 -2.519 -15.220 1.00 82.19 82 ARG A CA 1
ATOM 693 C C . ARG A 1 82 ? 10.329 -2.736 -16.517 1.00 82.19 82 ARG A C 1
ATOM 695 O O . ARG A 1 82 ? 10.537 -1.988 -17.476 1.00 82.19 82 ARG A O 1
ATOM 702 N N . GLN A 1 83 ? 9.437 -3.731 -16.514 1.00 76.50 83 GLN A N 1
ATOM 703 C CA . GLN A 1 83 ? 8.496 -4.065 -17.584 1.00 76.50 83 GLN A CA 1
ATOM 704 C C . GLN A 1 83 ? 7.150 -4.530 -17.001 1.00 76.50 83 GLN A C 1
ATOM 706 O O . GLN A 1 83 ? 7.149 -5.167 -15.942 1.00 76.50 83 GLN A O 1
ATOM 711 N N . PRO A 1 84 ? 6.028 -4.311 -17.709 1.00 80.25 84 PRO A N 1
ATOM 712 C CA . PRO A 1 84 ? 5.923 -3.616 -19.000 1.00 80.25 84 PRO A CA 1
ATOM 713 C C . PRO A 1 84 ? 6.113 -2.094 -18.880 1.00 80.25 84 PRO A C 1
ATOM 715 O O . PRO A 1 84 ? 6.010 -1.530 -17.792 1.00 80.25 84 PRO A O 1
ATOM 718 N N . GLU A 1 85 ? 6.441 -1.433 -19.994 1.00 78.94 85 GLU A N 1
ATOM 719 C CA . GLU A 1 85 ? 6.822 -0.010 -20.014 1.00 78.94 85 GLU A CA 1
ATOM 720 C C . GLU A 1 85 ? 5.722 0.923 -19.483 1.00 78.94 85 GLU A C 1
ATOM 722 O O . GLU A 1 85 ? 6.036 1.859 -18.749 1.00 78.94 85 GLU A O 1
ATOM 727 N N . ASP A 1 86 ? 4.451 0.590 -19.724 1.00 79.94 86 ASP A N 1
ATOM 728 C CA . ASP A 1 86 ? 3.282 1.334 -19.225 1.00 79.94 86 ASP A CA 1
ATOM 729 C C . ASP A 1 86 ? 3.200 1.398 -17.690 1.00 79.94 86 ASP A C 1
ATOM 731 O O . ASP A 1 86 ? 2.554 2.282 -17.130 1.00 79.94 86 ASP A O 1
ATOM 735 N N . TYR A 1 87 ? 3.870 0.472 -16.998 1.00 72.00 87 TYR A N 1
ATOM 736 C CA . TYR A 1 87 ? 3.877 0.385 -15.538 1.00 72.00 87 TYR A CA 1
ATOM 737 C C . TYR A 1 87 ? 5.239 0.719 -14.931 1.00 72.00 87 TYR A C 1
ATOM 739 O O . TYR A 1 87 ? 5.382 0.641 -13.710 1.00 72.00 87 TYR A O 1
ATOM 747 N N . ARG A 1 88 ? 6.234 1.097 -15.752 1.00 82.12 88 ARG A N 1
ATOM 748 C CA . ARG A 1 88 ? 7.616 1.318 -15.307 1.00 82.12 88 ARG A CA 1
ATOM 749 C C . ARG A 1 88 ? 7.671 2.287 -14.123 1.00 82.12 88 ARG A C 1
ATOM 751 O O . ARG A 1 88 ? 7.056 3.352 -14.126 1.00 82.12 88 ARG A O 1
ATOM 758 N N . GLY A 1 89 ? 8.479 1.925 -13.130 1.00 84.38 89 GLY A N 1
ATOM 759 C CA . GLY A 1 89 ? 8.673 2.690 -11.904 1.00 84.38 89 GLY A CA 1
ATOM 760 C C . GLY A 1 89 ? 8.087 2.001 -10.676 1.00 84.38 89 GLY A C 1
ATOM 761 O O . GLY A 1 89 ? 7.749 0.818 -10.692 1.00 84.38 89 GLY A O 1
ATOM 762 N N . THR A 1 90 ? 8.015 2.754 -9.583 1.00 88.19 90 THR A N 1
ATOM 763 C CA . THR A 1 90 ? 7.573 2.251 -8.281 1.00 88.19 90 THR A CA 1
ATOM 764 C C . THR A 1 90 ? 6.099 2.563 -8.065 1.00 88.19 90 THR A C 1
ATOM 766 O O . THR A 1 90 ? 5.689 3.723 -8.122 1.00 88.19 90 THR A O 1
ATOM 769 N N . GLN A 1 91 ? 5.312 1.533 -7.781 1.00 89.44 91 GLN A N 1
ATOM 770 C CA . GLN A 1 91 ? 3.867 1.605 -7.607 1.00 89.44 91 GLN A CA 1
ATOM 771 C C . GLN A 1 91 ? 3.480 1.032 -6.245 1.00 89.44 91 GLN A C 1
ATOM 773 O O . GLN A 1 91 ? 3.956 -0.033 -5.855 1.00 89.44 91 GLN A O 1
ATOM 778 N N . PHE A 1 92 ? 2.578 1.706 -5.541 1.00 91.12 92 PHE A N 1
ATOM 779 C CA . PHE A 1 92 ? 1.823 1.109 -4.450 1.00 91.12 92 PHE A CA 1
ATOM 780 C C . PHE A 1 92 ? 0.565 0.478 -5.020 1.00 91.12 92 PHE A C 1
ATOM 782 O O . PHE A 1 92 ? -0.241 1.159 -5.656 1.00 91.12 92 PHE A O 1
ATOM 789 N N . GLN A 1 93 ? 0.398 -0.822 -4.810 1.00 93.25 93 GLN A N 1
ATOM 790 C CA . GLN A 1 93 ? -0.701 -1.567 -5.405 1.00 93.25 93 GLN A CA 1
ATOM 791 C C . GLN A 1 93 ? -1.376 -2.490 -4.404 1.00 93.25 93 GLN A C 1
ATOM 793 O O . GLN A 1 93 ? -0.755 -3.028 -3.481 1.00 93.25 93 GLN A O 1
ATOM 798 N N . VAL A 1 94 ? -2.664 -2.709 -4.654 1.00 93.31 94 VAL A N 1
ATOM 799 C CA . VAL A 1 94 ? -3.461 -3.746 -4.010 1.00 93.31 94 VAL A CA 1
ATOM 800 C C . VAL A 1 94 ? -4.004 -4.696 -5.066 1.00 93.31 94 VAL A C 1
ATOM 802 O O . VAL A 1 94 ? -4.642 -4.272 -6.027 1.00 93.31 94 VAL A O 1
ATOM 805 N N . TRP A 1 95 ? -3.810 -5.991 -4.852 1.00 92.44 95 TRP A N 1
ATOM 806 C CA . TRP A 1 95 ? -4.218 -7.064 -5.753 1.00 92.44 95 TRP A CA 1
ATOM 807 C C . TRP A 1 95 ? -5.262 -7.955 -5.087 1.00 92.44 95 TRP A C 1
ATOM 809 O O . TRP A 1 95 ? -5.094 -8.352 -3.935 1.00 92.44 95 TRP A O 1
ATOM 819 N N . ARG A 1 96 ? -6.342 -8.289 -5.805 1.00 88.06 96 ARG A N 1
ATOM 820 C CA . ARG A 1 96 ? -7.400 -9.190 -5.303 1.00 88.06 96 ARG A CA 1
ATOM 821 C C . ARG A 1 96 ? -6.951 -10.645 -5.256 1.00 88.06 96 ARG A C 1
ATOM 823 O O . ARG A 1 96 ? -7.277 -11.333 -4.293 1.00 88.06 96 ARG A O 1
ATOM 830 N N . TYR A 1 97 ? -6.241 -11.061 -6.296 1.00 82.44 97 TYR A N 1
ATOM 831 C CA . TYR A 1 97 ? -5.647 -12.373 -6.497 1.00 82.44 97 TYR A CA 1
ATOM 832 C C . TYR A 1 97 ? -4.259 -12.184 -7.110 1.00 82.44 97 TYR A C 1
ATOM 834 O O . TYR A 1 97 ? -3.949 -11.087 -7.583 1.00 82.44 97 TYR A O 1
ATOM 842 N N . GLU A 1 98 ? -3.429 -13.222 -7.054 1.00 68.12 98 GLU A N 1
ATOM 843 C CA . GLU A 1 98 ? -2.023 -13.194 -7.449 1.00 68.12 98 GLU A CA 1
ATOM 844 C C . GLU A 1 98 ? -1.843 -12.617 -8.860 1.00 68.12 98 GLU A C 1
ATOM 846 O O . GLU A 1 98 ? -2.037 -13.296 -9.863 1.00 68.12 98 GLU A O 1
ATOM 851 N N . HIS A 1 99 ? -1.475 -11.334 -8.911 1.00 63.69 99 HIS A N 1
ATOM 852 C CA . HIS A 1 99 ? -1.085 -10.594 -10.110 1.00 63.69 99 HIS A CA 1
ATOM 853 C C . HIS A 1 99 ? -1.959 -10.883 -11.345 1.00 63.69 99 HIS A C 1
ATOM 855 O O . HIS A 1 99 ? -1.432 -11.240 -12.407 1.00 63.69 99 HIS A O 1
ATOM 861 N N . ASP A 1 100 ? -3.2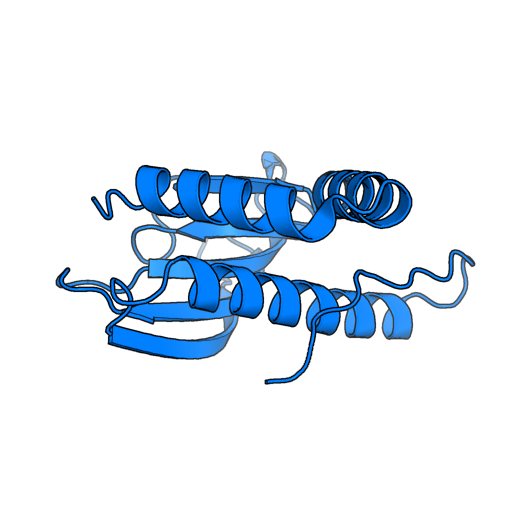81 -10.740 -11.166 1.00 65.00 100 ASP A N 1
ATOM 862 C CA . ASP A 1 100 ? -4.330 -10.731 -12.204 1.00 65.00 100 ASP A CA 1
ATOM 863 C C . ASP A 1 100 ? -4.010 -9.737 -13.352 1.00 65.00 100 ASP A C 1
ATOM 865 O O . ASP A 1 100 ? -2.920 -9.169 -13.427 1.00 65.00 100 ASP A O 1
ATOM 869 N N . SER A 1 101 ? -4.935 -9.504 -14.291 1.00 70.94 101 SER A N 1
ATOM 870 C CA . SER A 1 101 ? -4.693 -8.564 -15.400 1.00 70.94 101 SER A CA 1
ATOM 871 C C . SER A 1 101 ? -4.385 -7.132 -14.936 1.00 70.94 101 SER A C 1
ATOM 873 O O . SER A 1 101 ? -3.546 -6.483 -15.552 1.00 70.94 101 SER A O 1
ATOM 875 N N . GLU A 1 102 ? -5.012 -6.653 -13.852 1.00 85.25 102 GLU A N 1
ATOM 876 C CA . GLU A 1 102 ? -4.823 -5.295 -13.316 1.00 85.25 102 GLU A CA 1
ATOM 877 C C . GLU A 1 102 ? -4.964 -5.247 -11.778 1.00 85.25 102 GLU A C 1
ATOM 879 O O . GLU A 1 102 ? -5.723 -6.035 -11.198 1.00 85.25 102 GLU A O 1
ATOM 884 N N . PRO A 1 103 ? -4.269 -4.319 -11.091 1.00 90.56 103 PRO A N 1
ATOM 885 C CA . PRO A 1 103 ? -4.435 -4.112 -9.656 1.00 90.56 103 PRO A CA 1
ATOM 886 C C . PRO A 1 103 ? -5.808 -3.502 -9.333 1.00 90.56 103 PRO A C 1
ATOM 888 O O . PRO A 1 103 ? -6.350 -2.688 -10.075 1.00 90.56 103 PRO A O 1
ATOM 891 N N . ALA A 1 104 ? -6.366 -3.847 -8.173 1.00 90.31 104 ALA A N 1
ATOM 892 C CA . ALA A 1 104 ? -7.644 -3.302 -7.705 1.00 90.31 104 ALA A CA 1
ATOM 893 C C . ALA A 1 104 ? -7.527 -1.865 -7.173 1.00 90.31 104 ALA A C 1
ATOM 895 O O . ALA A 1 104 ? -8.515 -1.136 -7.125 1.00 90.31 104 ALA A O 1
ATOM 896 N N . PHE A 1 105 ? -6.327 -1.481 -6.747 1.00 91.19 105 PHE A N 1
ATOM 897 C CA . PHE A 1 105 ? -5.960 -0.125 -6.365 1.00 91.19 105 PHE A CA 1
ATOM 898 C C . PHE A 1 105 ? -4.510 0.100 -6.780 1.00 91.19 105 PHE A C 1
ATOM 900 O O . PHE A 1 105 ? -3.674 -0.779 -6.564 1.00 91.19 105 PHE A O 1
ATOM 907 N N . GLN A 1 106 ? -4.209 1.268 -7.338 1.00 91.31 106 GLN A N 1
ATOM 908 C CA . GLN A 1 106 ? -2.855 1.653 -7.719 1.00 91.31 106 GLN A CA 1
ATOM 909 C C . GLN A 1 106 ? -2.630 3.138 -7.446 1.00 91.31 106 GLN A C 1
ATOM 911 O O . GLN A 1 106 ? -3.492 3.966 -7.733 1.00 91.31 106 GLN A O 1
ATOM 916 N N . LEU A 1 107 ? -1.441 3.459 -6.942 1.00 89.19 107 LEU A N 1
ATOM 917 C CA . LEU A 1 107 ? -0.922 4.816 -6.859 1.00 89.19 107 LEU A CA 1
ATOM 918 C C . LEU A 1 107 ? 0.577 4.801 -7.162 1.00 89.19 107 LEU A C 1
ATOM 920 O O . LEU A 1 107 ? 1.290 3.909 -6.698 1.00 89.19 107 LEU A O 1
ATOM 924 N N . SER A 1 108 ? 1.067 5.789 -7.911 1.00 88.12 108 SER A N 1
ATOM 925 C CA . SER A 1 108 ? 2.509 5.935 -8.109 1.00 88.12 108 SER A CA 1
ATOM 926 C C . SER A 1 108 ? 3.189 6.256 -6.775 1.00 88.12 108 SER A C 1
ATOM 928 O O . SER A 1 108 ? 2.602 6.908 -5.910 1.00 88.12 108 SER A O 1
ATOM 930 N N . ALA A 1 109 ? 4.439 5.831 -6.592 1.00 84.06 109 ALA A N 1
ATOM 931 C CA . ALA A 1 109 ? 5.223 6.205 -5.416 1.00 84.06 109 ALA A CA 1
ATOM 932 C C . ALA A 1 109 ? 5.310 7.729 -5.234 1.00 84.06 109 ALA A C 1
ATOM 934 O O . ALA A 1 109 ? 5.200 8.221 -4.116 1.00 84.06 109 ALA A O 1
ATOM 935 N N . ALA A 1 110 ? 5.469 8.475 -6.332 1.00 81.19 110 ALA A N 1
ATOM 936 C CA . ALA A 1 110 ? 5.553 9.932 -6.309 1.00 81.19 110 ALA A CA 1
ATOM 937 C C . ALA A 1 110 ? 4.250 10.580 -5.810 1.00 81.19 110 ALA A C 1
ATOM 939 O O . ALA A 1 110 ? 4.288 11.475 -4.966 1.00 81.19 110 ALA A O 1
ATOM 940 N N . ASP A 1 111 ? 3.096 10.101 -6.280 1.00 86.25 111 ASP A N 1
ATOM 941 C CA . ASP A 1 111 ? 1.799 10.597 -5.814 1.00 86.25 111 ASP A CA 1
ATOM 942 C C . ASP A 1 111 ? 1.516 10.179 -4.374 1.00 86.25 111 ASP A C 1
ATOM 944 O O . ASP A 1 111 ? 1.037 10.992 -3.588 1.00 86.25 111 ASP A O 1
ATOM 948 N N . LEU A 1 112 ? 1.876 8.947 -4.001 1.00 86.44 112 LEU A N 1
ATOM 949 C CA . LEU A 1 112 ? 1.767 8.464 -2.628 1.00 86.44 112 LEU A CA 1
ATOM 950 C C . LEU A 1 112 ? 2.544 9.366 -1.664 1.00 86.44 112 LEU A C 1
ATOM 952 O O . LEU A 1 112 ? 2.016 9.750 -0.623 1.00 86.44 112 LEU A O 1
ATOM 956 N N . TYR A 1 113 ? 3.772 9.737 -2.026 1.00 80.62 113 TYR A N 1
ATOM 957 C CA . TYR A 1 113 ? 4.590 10.649 -1.236 1.00 80.62 113 TYR A CA 1
ATOM 958 C C . TYR A 1 113 ? 3.964 12.014 -1.081 1.00 80.62 113 TYR A C 1
ATOM 960 O O . TYR A 1 113 ? 3.855 12.518 0.035 1.00 80.62 113 TYR A O 1
ATOM 968 N N . ARG A 1 114 ? 3.570 12.602 -2.207 1.00 85.56 114 ARG A N 1
ATOM 969 C CA . ARG A 1 114 ? 2.969 13.925 -2.230 1.00 85.56 114 ARG A CA 1
ATOM 970 C C . ARG A 1 114 ? 1.715 13.957 -1.363 1.00 85.56 114 ARG A C 1
ATOM 972 O O . ARG A 1 114 ? 1.604 14.822 -0.502 1.00 85.56 114 ARG A O 1
ATOM 979 N N . GLU A 1 115 ? 0.826 12.974 -1.514 1.00 89.31 115 GLU A N 1
ATOM 980 C CA . GLU A 1 115 ? -0.381 12.873 -0.692 1.00 89.31 115 GLU A CA 1
ATOM 981 C C . GLU A 1 115 ? -0.052 12.722 0.797 1.00 89.31 115 GLU A C 1
ATOM 983 O O . GLU A 1 115 ? -0.622 13.446 1.615 1.00 89.31 115 GLU A O 1
ATOM 988 N N . VAL A 1 116 ? 0.859 11.808 1.163 1.00 85.75 116 VAL A N 1
ATOM 989 C CA . VAL A 1 116 ? 1.196 11.555 2.573 1.00 85.75 116 VAL A CA 1
ATOM 990 C C . VAL A 1 116 ? 1.873 12.763 3.220 1.00 85.75 116 VAL A C 1
ATOM 992 O O . VAL A 1 116 ? 1.540 13.100 4.356 1.00 85.75 116 VAL A O 1
ATOM 995 N N . ASP A 1 117 ? 2.780 13.441 2.519 1.00 84.56 117 ASP A N 1
ATOM 996 C CA . ASP A 1 117 ? 3.450 14.646 3.016 1.00 84.56 117 ASP A CA 1
ATOM 997 C C . ASP A 1 117 ? 2.456 15.802 3.215 1.00 84.56 117 ASP A C 1
ATOM 999 O O . ASP A 1 117 ? 2.416 16.418 4.283 1.00 84.56 117 ASP A O 1
ATOM 1003 N N . GLU A 1 118 ? 1.582 16.051 2.236 1.00 88.75 118 GLU A N 1
ATOM 1004 C CA . GLU A 1 118 ? 0.536 17.075 2.329 1.00 88.75 118 GLU A CA 1
ATOM 1005 C C . GLU A 1 118 ? -0.418 16.815 3.510 1.00 88.75 118 GLU A C 1
ATOM 1007 O O . GLU A 1 118 ? -0.725 17.718 4.303 1.00 88.75 118 GLU A O 1
ATOM 1012 N N . VAL A 1 119 ? -0.888 15.573 3.678 1.00 89.44 119 VAL A N 1
ATOM 1013 C CA . VAL A 1 119 ? -1.839 15.248 4.754 1.00 89.44 119 VAL A CA 1
ATOM 1014 C C . VAL A 1 119 ? -1.159 15.223 6.121 1.00 89.44 119 VAL A C 1
ATOM 1016 O O . VAL A 1 119 ? -1.773 15.661 7.096 1.00 89.44 119 VAL A O 1
ATOM 1019 N N . ALA A 1 120 ? 0.107 14.800 6.203 1.00 84.31 120 ALA A N 1
ATOM 1020 C CA . ALA A 1 120 ? 0.898 14.846 7.429 1.00 84.31 120 ALA A CA 1
ATOM 1021 C C . ALA A 1 120 ? 1.154 16.291 7.876 1.00 84.31 120 ALA A C 1
ATOM 1023 O O . ALA A 1 120 ? 0.875 16.625 9.028 1.00 84.31 120 ALA A O 1
ATOM 1024 N N . LYS A 1 121 ? 1.573 17.178 6.961 1.00 86.56 121 LYS A N 1
ATOM 1025 C CA . LYS A 1 121 ? 1.759 18.616 7.240 1.00 86.56 121 LYS A CA 1
ATOM 1026 C C . LYS A 1 121 ? 0.474 19.301 7.697 1.00 86.56 121 LYS A C 1
ATOM 1028 O O . LYS A 1 121 ? 0.525 20.218 8.511 1.00 86.56 121 LYS A O 1
ATOM 1033 N N . SER A 1 122 ? -0.679 18.845 7.207 1.00 90.44 122 SER A N 1
ATOM 1034 C CA . SER A 1 122 ? -1.988 19.356 7.634 1.00 90.44 122 SER A CA 1
ATOM 1035 C C . SER A 1 122 ? -2.557 18.686 8.895 1.00 90.44 122 SER A C 1
ATOM 1037 O O . SER A 1 122 ? -3.662 19.030 9.304 1.00 90.44 122 SER A O 1
ATOM 1039 N N . GLY A 1 123 ? -1.843 17.734 9.510 1.00 90.19 123 GLY A N 1
ATOM 1040 C CA . GLY A 1 123 ? -2.300 17.018 10.708 1.00 90.19 123 GLY A CA 1
ATOM 1041 C C . GLY A 1 123 ? -3.474 16.059 10.471 1.00 90.19 123 GLY A C 1
ATOM 1042 O O . GLY A 1 123 ? -4.109 15.625 11.427 1.00 90.19 123 GLY A O 1
ATOM 1043 N N . ARG A 1 124 ? -3.768 15.710 9.211 1.00 92.31 124 ARG A N 1
ATOM 1044 C CA . ARG A 1 124 ? -4.918 14.879 8.797 1.00 92.31 124 ARG A CA 1
ATOM 1045 C C . ARG A 1 124 ? -4.520 13.473 8.348 1.00 92.31 124 ARG A C 1
ATOM 1047 O O . ARG A 1 124 ? -5.273 12.803 7.646 1.00 92.31 124 ARG A O 1
ATOM 1054 N N . LEU A 1 125 ? -3.331 13.013 8.742 1.00 89.38 125 LEU A N 1
ATOM 1055 C CA . LEU A 1 125 ? -2.822 11.695 8.353 1.00 89.38 125 LEU A CA 1
ATOM 1056 C C . LEU A 1 125 ? -3.752 10.557 8.807 1.00 89.38 125 LEU A C 1
ATOM 1058 O O . LEU A 1 125 ? -3.949 9.608 8.057 1.00 89.38 125 LEU A O 1
ATOM 1062 N N . GLY A 1 126 ? -4.355 10.664 9.998 1.00 89.38 126 GLY A N 1
ATOM 1063 C CA . GLY A 1 126 ? -5.325 9.683 10.499 1.00 89.38 126 GLY A CA 1
ATOM 1064 C C . GLY A 1 126 ? -6.531 9.523 9.570 1.00 89.38 126 GLY A C 1
ATOM 1065 O O . GLY A 1 126 ? -6.766 8.426 9.070 1.00 89.38 126 GLY A O 1
ATOM 1066 N N . ASP A 1 127 ? -7.215 10.630 9.268 1.00 93.75 127 ASP A N 1
ATOM 1067 C CA . ASP A 1 127 ? -8.385 10.653 8.378 1.00 93.75 127 ASP A CA 1
ATOM 1068 C C . ASP A 1 127 ? -8.047 10.143 6.971 1.00 93.75 127 ASP A C 1
ATOM 1070 O O . ASP A 1 127 ? -8.827 9.418 6.351 1.00 93.75 127 ASP A O 1
ATOM 1074 N N . TRP A 1 128 ? -6.868 10.507 6.455 1.00 93.75 128 TRP A N 1
ATOM 1075 C CA . TRP A 1 128 ? -6.406 10.027 5.155 1.00 93.75 128 TRP A CA 1
ATOM 1076 C C . TRP A 1 128 ? -6.180 8.511 5.165 1.00 93.75 128 TRP A C 1
ATOM 1078 O O . TRP A 1 128 ? -6.634 7.827 4.248 1.00 93.75 128 TRP A O 1
ATOM 1088 N N . LEU A 1 129 ? -5.545 7.966 6.209 1.00 93.50 129 LEU A N 1
ATOM 1089 C CA . LEU A 1 129 ? -5.330 6.523 6.345 1.00 93.50 129 LEU A CA 1
ATOM 1090 C C . LEU A 1 129 ? -6.655 5.759 6.444 1.00 93.50 129 LEU A C 1
ATOM 1092 O O . LEU A 1 129 ? -6.797 4.714 5.811 1.00 93.50 129 LEU A O 1
ATOM 1096 N N . ASP A 1 130 ? -7.625 6.279 7.194 1.00 94.31 130 ASP A N 1
ATOM 1097 C CA . ASP A 1 130 ? -8.947 5.661 7.333 1.00 94.31 130 ASP A CA 1
ATOM 1098 C C . ASP A 1 130 ? -9.704 5.679 5.996 1.00 94.31 130 ASP A C 1
ATOM 1100 O O . ASP A 1 130 ? -10.275 4.666 5.585 1.00 94.31 130 ASP A O 1
ATOM 1104 N N . LYS A 1 131 ? -9.628 6.793 5.254 1.00 95.38 131 LYS A N 1
ATOM 1105 C CA . LYS A 1 131 ? -10.196 6.904 3.905 1.00 95.38 131 LYS A CA 1
ATOM 1106 C C . LYS A 1 131 ? -9.554 5.912 2.931 1.00 95.38 131 LYS A C 1
ATOM 1108 O O . LYS A 1 131 ? -10.273 5.196 2.237 1.00 95.38 131 LYS A O 1
ATOM 1113 N N . LYS A 1 132 ? -8.220 5.836 2.878 1.00 94.25 132 LYS A N 1
ATOM 1114 C CA . LYS A 1 132 ? -7.512 4.894 1.993 1.00 94.25 132 LYS A CA 1
ATOM 1115 C C . LYS A 1 132 ? -7.791 3.443 2.377 1.00 94.25 132 LYS A C 1
ATOM 1117 O O . LYS A 1 132 ? -7.984 2.611 1.495 1.00 94.25 132 LYS A O 1
ATOM 1122 N N . ALA A 1 133 ? -7.871 3.131 3.670 1.00 94.06 133 ALA A N 1
ATOM 1123 C CA . ALA A 1 133 ? -8.255 1.802 4.135 1.00 94.06 133 ALA A CA 1
ATOM 1124 C C . ALA A 1 133 ? -9.676 1.429 3.675 1.00 94.06 133 ALA A C 1
ATOM 1126 O O . ALA A 1 133 ? -9.888 0.304 3.226 1.00 94.06 133 ALA A O 1
ATOM 1127 N N . GLU A 1 134 ? -10.629 2.365 3.717 1.00 94.00 134 GLU A N 1
ATOM 1128 C CA . GLU A 1 134 ? -11.987 2.168 3.193 1.00 94.00 134 GLU A CA 1
ATOM 1129 C C . GLU A 1 134 ? -12.000 1.970 1.667 1.00 94.00 134 GLU A C 1
ATOM 1131 O O . GLU A 1 134 ? -12.635 1.035 1.178 1.00 94.00 134 GLU A O 1
ATOM 1136 N N . GLU A 1 135 ? -11.260 2.784 0.909 1.00 93.62 135 GLU A N 1
ATOM 1137 C CA . GLU A 1 135 ? -11.113 2.631 -0.547 1.00 93.62 135 GLU A CA 1
ATOM 1138 C C . GLU A 1 135 ? -10.563 1.242 -0.907 1.00 93.62 135 GLU A C 1
ATOM 1140 O O . GLU A 1 135 ? -11.136 0.539 -1.740 1.00 93.62 135 GLU A O 1
ATOM 1145 N N . ILE A 1 136 ? -9.505 0.801 -0.220 1.00 92.50 136 ILE A N 1
ATOM 1146 C CA . ILE A 1 136 ? -8.902 -0.526 -0.399 1.00 92.50 136 ILE A CA 1
ATOM 1147 C C . ILE A 1 136 ? -9.890 -1.626 -0.017 1.00 92.50 136 ILE A C 1
ATOM 1149 O O . ILE A 1 136 ? -10.031 -2.623 -0.727 1.00 92.50 136 ILE A O 1
ATOM 1153 N N . ARG A 1 137 ? -10.608 -1.455 1.091 1.00 90.62 137 ARG A N 1
ATOM 1154 C CA . ARG A 1 137 ? -11.617 -2.404 1.558 1.00 90.62 137 ARG A CA 1
ATOM 1155 C C . ARG A 1 137 ? -12.716 -2.602 0.511 1.00 90.62 137 ARG A C 1
ATOM 1157 O O . ARG A 1 137 ? -13.075 -3.745 0.211 1.00 90.62 137 ARG A O 1
ATOM 1164 N N . LEU A 1 138 ? -13.218 -1.518 -0.077 1.00 90.12 138 LEU A N 1
ATOM 1165 C CA . LEU A 1 138 ? -14.206 -1.555 -1.156 1.00 90.12 138 LEU A CA 1
ATOM 1166 C C . LEU A 1 138 ? -13.622 -2.155 -2.438 1.00 90.12 138 LEU A C 1
ATOM 1168 O O . LEU A 1 138 ? -14.253 -3.028 -3.038 1.00 90.12 138 LEU A O 1
ATOM 1172 N N . ALA A 1 139 ? -12.401 -1.767 -2.813 1.00 88.69 139 ALA A N 1
ATOM 1173 C CA . ALA A 1 139 ? -11.689 -2.306 -3.967 1.00 88.69 139 ALA A CA 1
ATOM 1174 C C . ALA A 1 139 ? -11.469 -3.818 -3.842 1.00 88.69 139 ALA A C 1
ATOM 1176 O O . ALA A 1 139 ? -11.626 -4.548 -4.817 1.00 88.69 139 ALA A O 1
ATOM 1177 N N . LEU A 1 140 ? -11.202 -4.323 -2.639 1.00 86.94 140 LEU A N 1
ATOM 1178 C CA . LEU A 1 140 ? -11.110 -5.751 -2.347 1.00 86.94 140 LEU A CA 1
ATOM 1179 C C . LEU A 1 140 ? -12.481 -6.419 -2.177 1.00 86.94 140 LEU A C 1
ATOM 1181 O O . LEU A 1 140 ? -12.554 -7.642 -2.145 1.00 86.94 140 LEU A O 1
ATOM 1185 N N . GLY A 1 141 ? -13.584 -5.669 -2.109 1.00 87.00 141 GLY A N 1
ATOM 1186 C CA . GLY A 1 141 ? -14.943 -6.181 -1.904 1.00 87.00 141 GLY A CA 1
ATOM 1187 C C . GLY A 1 141 ? -15.168 -6.780 -0.510 1.00 87.00 141 GLY A C 1
ATOM 1188 O O . GLY A 1 141 ? -15.887 -7.773 -0.362 1.00 87.00 141 GLY A O 1
ATOM 1189 N N . LEU A 1 142 ? -14.528 -6.203 0.505 1.00 83.81 142 LEU A N 1
ATOM 1190 C CA . LEU A 1 142 ? -14.606 -6.605 1.907 1.00 83.81 142 LEU A CA 1
ATOM 1191 C C . LEU A 1 142 ? -15.661 -5.754 2.640 1.00 83.81 142 LEU A C 1
ATOM 1193 O O . LEU A 1 142 ? -15.331 -4.822 3.362 1.00 83.81 142 LEU A O 1
ATOM 1197 N N . ARG A 1 143 ? -16.951 -6.048 2.447 1.00 73.62 143 ARG A N 1
ATOM 1198 C CA . ARG A 1 143 ? -18.053 -5.328 3.124 1.00 73.62 143 ARG A CA 1
ATOM 1199 C C . ARG A 1 143 ? -18.099 -5.595 4.619 1.00 73.62 143 ARG A C 1
ATOM 1201 O O . ARG A 1 143 ? -18.100 -6.790 4.987 1.00 73.62 143 ARG A O 1
#

Sequence (143 aa):
MRNFNGFSVAVDDRTDFYDAMRFNQEATLLALALIERIGKRIRKHEYDSGWDTRTGRDYFYSNYIIWTARKDPSYIGIFHYRQPEDYRGTQFQVWRYEHDSEPAFQLSAADLYREVDEVAKSGRLGDWLDKKAEEIRLALGLR